Protein AF-A0A9D6WVL5-F1 (afdb_monomer)

Structure (mmCIF, N/CA/C/O backbone):
data_AF-A0A9D6WVL5-F1
#
_entry.id   AF-A0A9D6WVL5-F1
#
loop_
_atom_site.group_PDB
_atom_site.id
_atom_site.type_symbol
_atom_site.label_atom_id
_atom_site.label_alt_id
_atom_site.label_comp_id
_atom_site.label_asym_id
_atom_site.label_entity_id
_atom_site.label_seq_id
_atom_site.pdbx_PDB_ins_code
_atom_site.Cartn_x
_atom_site.Cartn_y
_atom_site.Cartn_z
_atom_site.occupancy
_atom_site.B_iso_or_equiv
_atom_site.auth_seq_id
_atom_site.auth_comp_id
_atom_site.auth_asym_id
_atom_site.auth_atom_id
_atom_site.pdbx_PDB_model_num
ATOM 1 N N . CYS A 1 1 ? 9.232 -11.929 4.515 1.00 79.62 1 CYS A N 1
ATOM 2 C CA . CYS A 1 1 ? 8.360 -10.997 5.280 1.00 79.62 1 CYS A CA 1
ATOM 3 C C . CYS A 1 1 ? 7.087 -10.633 4.525 1.00 79.62 1 CYS A C 1
ATOM 5 O O . CYS A 1 1 ? 6.047 -10.486 5.150 1.00 79.62 1 CYS A O 1
ATOM 7 N N . GLN A 1 2 ? 7.179 -10.491 3.204 1.00 90.62 2 GLN A N 1
ATOM 8 C CA . GLN A 1 2 ? 6.095 -10.217 2.264 1.00 90.62 2 GLN A CA 1
ATOM 9 C C . GLN A 1 2 ? 4.899 -11.161 2.469 1.00 90.62 2 GLN A C 1
ATOM 11 O O . GLN A 1 2 ? 3.770 -10.700 2.552 1.00 90.62 2 GLN A O 1
ATOM 16 N N . GLU A 1 3 ? 5.161 -12.456 2.674 1.00 91.25 3 GLU A N 1
ATOM 17 C CA . GLU A 1 3 ? 4.140 -13.494 2.895 1.00 91.25 3 GLU A CA 1
ATOM 18 C C . GLU A 1 3 ? 3.212 -13.258 4.105 1.00 91.25 3 GLU A C 1
ATOM 20 O O . GLU A 1 3 ? 2.115 -13.811 4.141 1.00 91.25 3 GLU A O 1
ATOM 25 N N . TYR A 1 4 ? 3.632 -12.437 5.081 1.00 94.88 4 TYR A N 1
ATOM 26 C CA . TYR A 1 4 ? 2.869 -12.152 6.307 1.00 94.88 4 TYR A CA 1
ATOM 27 C C . TYR A 1 4 ? 2.003 -10.888 6.221 1.00 94.88 4 TYR A C 1
ATOM 29 O O . TYR A 1 4 ? 1.335 -10.511 7.189 1.00 94.88 4 TYR A O 1
ATOM 37 N N . VAL A 1 5 ? 2.036 -10.187 5.087 1.00 96.81 5 VAL A N 1
ATOM 38 C CA . VAL A 1 5 ? 1.253 -8.965 4.878 1.00 96.81 5 VAL A CA 1
ATOM 39 C C . VAL A 1 5 ? -0.253 -9.193 5.046 1.00 96.81 5 VAL A C 1
ATOM 41 O O . VAL A 1 5 ? -0.859 -8.369 5.734 1.00 96.81 5 VAL A O 1
ATOM 44 N N . PRO A 1 6 ? -0.874 -10.287 4.553 1.00 97.12 6 PRO A N 1
ATOM 45 C CA . PRO A 1 6 ? -2.307 -10.511 4.747 1.00 97.12 6 PRO A CA 1
ATOM 46 C C . PRO A 1 6 ? -2.691 -10.566 6.229 1.00 97.12 6 PRO A C 1
ATOM 48 O O . PRO A 1 6 ? -3.662 -9.946 6.653 1.00 97.12 6 PRO A O 1
ATOM 51 N N . GLN A 1 7 ? -1.882 -11.248 7.043 1.00 97.31 7 GLN A N 1
ATOM 52 C CA . GLN A 1 7 ? -2.101 -11.385 8.480 1.00 97.31 7 GLN A CA 1
ATOM 53 C C . GLN A 1 7 ? -1.878 -10.055 9.202 1.00 97.31 7 GLN A C 1
ATOM 55 O O . GLN A 1 7 ? -2.602 -9.750 10.145 1.00 97.31 7 GLN A O 1
ATOM 60 N N . CYS A 1 8 ? -0.906 -9.246 8.768 1.00 97.06 8 CYS A N 1
ATOM 61 C CA . CYS A 1 8 ? -0.681 -7.924 9.349 1.00 97.06 8 CYS A CA 1
ATOM 62 C C . CYS A 1 8 ? -1.847 -6.968 9.058 1.00 97.06 8 CYS A C 1
ATOM 64 O O . CYS A 1 8 ? -2.356 -6.329 9.980 1.00 97.06 8 CYS A O 1
ATOM 66 N N . VAL A 1 9 ? -2.312 -6.920 7.805 1.00 97.94 9 VAL A N 1
ATOM 67 C CA . VAL A 1 9 ? -3.477 -6.121 7.393 1.00 97.94 9 VAL A CA 1
ATOM 68 C C . VAL A 1 9 ? -4.718 -6.539 8.183 1.00 97.94 9 VAL A C 1
ATOM 70 O O . VAL A 1 9 ? -5.418 -5.684 8.727 1.00 97.94 9 VAL A O 1
ATOM 73 N N . GLU A 1 10 ? -4.952 -7.844 8.324 1.00 97.94 10 GLU A N 1
ATOM 74 C CA . GLU A 1 10 ? -6.110 -8.349 9.061 1.00 97.94 10 GLU A CA 1
ATOM 75 C C . GLU A 1 10 ? -6.007 -8.111 10.574 1.00 97.94 10 GLU A C 1
ATOM 77 O O . GLU A 1 10 ? -6.983 -7.715 11.207 1.00 97.94 10 GLU A O 1
ATOM 82 N N . ALA A 1 11 ? -4.816 -8.239 11.164 1.00 97.31 11 ALA A N 1
ATOM 83 C CA . ALA A 1 11 ? -4.604 -7.909 12.571 1.00 97.31 11 ALA A CA 1
ATOM 84 C C . ALA A 1 11 ? -4.928 -6.435 12.867 1.00 97.31 11 ALA A C 1
ATOM 86 O O . ALA A 1 11 ? -5.604 -6.135 13.854 1.00 97.31 11 ALA A O 1
ATOM 87 N N . VAL A 1 12 ? -4.497 -5.508 12.001 1.00 97.69 12 VAL A N 1
ATOM 88 C CA . VAL A 1 12 ? -4.842 -4.083 12.134 1.00 97.69 12 VAL A CA 1
ATOM 89 C C . VAL A 1 12 ? -6.352 -3.886 11.999 1.00 97.69 12 VAL A C 1
ATOM 91 O O . VAL A 1 12 ? -6.945 -3.207 12.840 1.00 97.69 12 VAL A O 1
ATOM 94 N N . ARG A 1 13 ? -6.999 -4.520 11.012 1.00 97.38 13 ARG A N 1
ATOM 95 C CA . ARG A 1 13 ? -8.455 -4.437 10.821 1.00 97.38 13 ARG A CA 1
ATOM 96 C C . ARG A 1 13 ? -9.225 -4.876 12.064 1.00 97.38 13 ARG A C 1
ATOM 98 O O . ARG A 1 13 ? -10.074 -4.122 12.539 1.00 97.38 13 ARG A O 1
ATOM 105 N N . ILE A 1 14 ? -8.897 -6.044 12.618 1.00 97.31 14 ILE A N 1
ATOM 106 C CA . ILE A 1 14 ? -9.535 -6.584 13.827 1.00 97.31 14 ILE A CA 1
ATOM 107 C C . ILE A 1 14 ? -9.388 -5.598 14.989 1.00 97.31 14 ILE A C 1
ATOM 109 O O . ILE A 1 14 ? -10.371 -5.276 15.659 1.00 97.31 14 ILE A O 1
ATOM 113 N N . LEU A 1 15 ? -8.187 -5.049 15.203 1.00 96.81 15 LEU A N 1
ATOM 114 C CA . LEU A 1 15 ? -7.959 -4.051 16.250 1.00 96.81 15 LEU A CA 1
ATOM 115 C C . LEU A 1 15 ? -8.824 -2.800 16.043 1.00 96.81 15 LEU A C 1
ATOM 117 O O . LEU A 1 15 ? -9.387 -2.290 17.011 1.00 96.81 15 LEU A O 1
ATOM 121 N N . LYS A 1 16 ? -8.993 -2.331 14.802 1.00 94.88 16 LYS A N 1
ATOM 122 C CA . LYS A 1 16 ? -9.827 -1.157 14.488 1.00 94.88 16 LYS A CA 1
ATOM 123 C C . LYS A 1 16 ? -11.324 -1.414 14.580 1.00 94.88 16 LYS A C 1
ATOM 125 O O . LYS A 1 16 ? -12.069 -0.492 14.902 1.00 94.88 16 LYS A O 1
ATOM 130 N N . GLN A 1 17 ? -11.761 -2.645 14.349 1.00 94.94 17 GLN A N 1
ATOM 131 C CA . GLN A 1 17 ? -13.160 -3.051 14.485 1.00 94.94 17 GLN A CA 1
ATOM 132 C C . GLN A 1 17 ? -13.533 -3.452 15.919 1.00 94.94 17 GLN A C 1
ATOM 134 O O . GLN A 1 17 ? -14.714 -3.481 16.248 1.00 94.94 17 GLN A O 1
ATOM 139 N N . SER A 1 18 ? -12.550 -3.697 16.793 1.00 95.06 18 SER A N 1
ATOM 140 C CA . SER A 1 18 ? -12.776 -4.110 18.187 1.00 95.06 18 SER A CA 1
ATOM 141 C C . SER A 1 18 ? -13.521 -3.081 19.054 1.00 95.06 18 SER A C 1
ATOM 143 O O . SER A 1 18 ? -13.991 -3.421 20.136 1.00 95.06 18 SER A O 1
ATOM 145 N N . GLY A 1 19 ? -13.591 -1.814 18.624 1.00 91.06 19 GLY A N 1
ATOM 146 C CA . GLY A 1 19 ? -14.138 -0.706 19.416 1.00 91.06 19 GLY A CA 1
ATOM 147 C C . GLY A 1 19 ? -13.221 -0.226 20.548 1.00 91.06 19 GLY A C 1
ATOM 148 O O . GLY A 1 19 ? -13.562 0.725 21.250 1.00 91.06 19 GLY A O 1
ATOM 149 N N . LEU A 1 20 ? -12.047 -0.843 20.724 1.00 93.69 20 LEU A N 1
ATOM 150 C CA . LEU A 1 20 ? -11.062 -0.414 21.709 1.00 93.69 20 LEU A CA 1
ATOM 151 C C . LEU A 1 20 ? -10.364 0.879 21.251 1.00 93.69 20 LEU A C 1
ATOM 153 O O . LEU A 1 20 ? -10.064 1.029 20.063 1.00 93.69 20 LEU A O 1
ATOM 157 N N . PRO A 1 21 ? -10.017 1.798 22.171 1.00 93.69 21 PRO A N 1
ATOM 158 C CA . PRO A 1 21 ? -9.309 3.037 21.847 1.00 93.69 21 PRO A CA 1
ATOM 159 C C . PRO A 1 21 ? -7.804 2.794 21.613 1.00 93.69 21 PRO A C 1
ATOM 161 O O . PRO A 1 21 ? -6.954 3.477 22.183 1.00 93.69 21 PRO A O 1
ATOM 164 N N . VAL A 1 22 ? -7.455 1.799 20.793 1.00 94.75 22 VAL A N 1
ATOM 165 C CA . VAL A 1 22 ? -6.069 1.407 20.514 1.00 94.75 22 VAL A CA 1
ATOM 166 C C . VAL A 1 22 ? -5.522 2.096 19.269 1.00 94.75 22 VAL A C 1
ATOM 168 O O . VAL A 1 22 ? -6.165 2.180 18.214 1.00 94.75 22 VAL A O 1
ATOM 171 N N . LYS A 1 23 ? -4.283 2.572 19.394 1.00 96.81 23 LYS A N 1
ATOM 172 C CA . LYS A 1 23 ? -3.486 3.088 18.283 1.00 96.81 23 LYS A CA 1
ATOM 173 C C . LYS A 1 23 ? -2.571 1.992 17.746 1.00 96.81 23 LYS A C 1
ATOM 175 O O . LYS A 1 23 ? -2.028 1.205 18.514 1.00 96.81 23 LYS A O 1
ATOM 180 N N . THR A 1 24 ? -2.419 1.940 16.431 1.00 97.31 24 THR A N 1
ATOM 181 C CA . THR A 1 24 ? -1.631 0.931 15.715 1.00 97.31 24 THR A CA 1
ATOM 182 C C . THR A 1 24 ? -0.573 1.621 14.870 1.00 97.31 24 THR A C 1
ATOM 184 O O . THR A 1 24 ? -0.889 2.582 14.165 1.00 97.31 24 THR A O 1
ATOM 187 N N . ASN A 1 25 ? 0.656 1.107 14.907 1.00 96.75 25 ASN A N 1
ATOM 188 C CA . ASN A 1 25 ? 1.740 1.551 14.039 1.00 96.75 25 ASN A CA 1
ATOM 189 C C . ASN A 1 25 ? 2.375 0.368 13.294 1.00 96.75 25 ASN A C 1
ATOM 191 O O . ASN A 1 25 ? 2.230 -0.781 13.712 1.00 96.75 25 ASN A O 1
ATOM 195 N N . ALA A 1 26 ? 3.056 0.655 12.185 1.00 95.88 26 ALA A N 1
ATOM 196 C CA . ALA A 1 26 ? 3.836 -0.332 11.440 1.00 95.88 26 ALA A CA 1
ATOM 197 C C . ALA A 1 26 ? 5.058 0.313 10.768 1.00 95.88 26 ALA A C 1
ATOM 199 O O . ALA A 1 26 ? 5.029 1.485 10.401 1.00 95.88 26 ALA A O 1
ATOM 200 N N . GLY A 1 27 ? 6.133 -0.454 10.581 1.00 96.31 27 GLY A N 1
ATOM 201 C CA . GLY A 1 27 ? 7.264 -0.049 9.742 1.00 96.31 27 GLY A CA 1
ATOM 202 C C . GLY A 1 27 ? 7.121 -0.615 8.333 1.00 96.31 27 GLY A C 1
ATOM 203 O O . GLY A 1 27 ? 6.931 -1.822 8.185 1.00 96.31 27 GLY A O 1
ATOM 204 N N . LEU A 1 28 ? 7.238 0.228 7.302 1.00 95.75 28 LEU A N 1
ATOM 205 C CA . LEU A 1 28 ? 7.097 -0.232 5.914 1.00 95.75 28 LEU A CA 1
ATOM 206 C C . LEU A 1 28 ? 8.291 -1.085 5.471 1.00 95.75 28 LEU A C 1
ATOM 208 O O . LEU A 1 28 ? 8.114 -2.147 4.891 1.00 95.75 28 LEU A O 1
ATOM 212 N N . SER A 1 29 ? 9.513 -0.673 5.808 1.00 94.00 29 SER A N 1
ATOM 213 C CA . SER A 1 29 ? 10.753 -1.270 5.289 1.00 94.00 29 SER A CA 1
ATOM 214 C C . SER A 1 29 ? 10.982 -2.738 5.669 1.00 94.00 29 SER A C 1
ATOM 216 O O . SER A 1 29 ? 11.791 -3.408 5.022 1.00 94.00 29 SER A O 1
ATOM 218 N N . ASN A 1 30 ? 10.273 -3.245 6.684 1.00 92.38 30 ASN A N 1
ATOM 219 C CA . ASN A 1 30 ? 10.343 -4.640 7.114 1.00 92.38 30 ASN A CA 1
ATOM 220 C C . ASN A 1 30 ? 9.782 -5.588 6.048 1.00 92.38 30 ASN A C 1
ATOM 222 O O . ASN A 1 30 ? 10.294 -6.698 5.888 1.00 92.38 30 ASN A O 1
ATOM 226 N N . VAL A 1 31 ? 8.752 -5.152 5.309 1.00 94.06 31 VAL A N 1
ATOM 227 C CA . VAL A 1 31 ? 8.143 -5.960 4.245 1.00 94.06 31 VAL A CA 1
ATOM 228 C C . VAL A 1 31 ? 9.122 -6.189 3.102 1.00 94.06 31 VAL A C 1
ATOM 230 O O . VAL A 1 31 ? 9.131 -7.264 2.521 1.00 94.06 31 VAL A O 1
ATOM 233 N N . SER A 1 32 ? 9.990 -5.211 2.836 1.00 94.50 32 SER A N 1
ATOM 234 C CA . SER A 1 32 ? 10.986 -5.231 1.769 1.00 94.50 32 SER A CA 1
ATOM 235 C C . SER A 1 32 ? 12.389 -5.591 2.280 1.00 94.50 32 SER A C 1
ATOM 237 O O . SER A 1 32 ? 13.387 -5.152 1.703 1.00 94.50 32 SER A O 1
ATOM 239 N N . ASN A 1 33 ? 12.511 -6.287 3.413 1.00 91.88 33 ASN A N 1
ATOM 240 C CA . ASN A 1 33 ? 13.822 -6.725 3.881 1.00 91.88 33 ASN A CA 1
ATOM 241 C C . ASN A 1 33 ? 14.396 -7.779 2.918 1.00 91.88 33 ASN A C 1
ATOM 243 O O . ASN A 1 33 ? 13.639 -8.584 2.381 1.00 91.88 33 ASN A O 1
ATOM 247 N N . GLN A 1 34 ? 15.718 -7.770 2.711 1.00 91.06 34 GLN A N 1
ATOM 248 C CA . GLN A 1 34 ? 16.432 -8.645 1.757 1.00 91.06 34 GLN A CA 1
ATOM 249 C C . GLN A 1 34 ? 16.015 -8.497 0.279 1.00 91.06 34 GLN A C 1
ATOM 251 O O . GLN A 1 34 ? 16.423 -9.296 -0.554 1.00 91.06 34 GLN A O 1
ATOM 256 N N . VAL A 1 35 ? 15.248 -7.459 -0.055 1.00 93.88 35 VAL A N 1
ATOM 257 C CA . VAL A 1 35 ? 14.905 -7.090 -1.434 1.00 93.88 35 VAL A CA 1
ATOM 258 C C . VAL A 1 35 ? 15.962 -6.109 -1.969 1.00 93.88 35 VAL A C 1
ATOM 260 O O . VAL A 1 35 ? 16.335 -5.192 -1.222 1.00 93.88 35 VAL A O 1
ATOM 263 N N . PRO A 1 36 ? 16.427 -6.243 -3.229 1.00 94.06 36 PRO A N 1
ATOM 264 C CA . PRO A 1 36 ? 17.296 -5.265 -3.884 1.00 94.06 36 PRO A CA 1
ATOM 265 C C . PRO A 1 36 ? 16.736 -3.845 -3.787 1.00 94.06 36 PRO A C 1
ATOM 267 O O . PRO A 1 36 ? 15.527 -3.634 -3.898 1.00 94.06 36 PRO A O 1
ATOM 270 N N . ASN A 1 37 ? 17.605 -2.862 -3.549 1.00 93.44 37 ASN A N 1
ATOM 271 C CA . ASN A 1 37 ? 17.198 -1.507 -3.163 1.00 93.44 37 ASN A CA 1
ATOM 272 C C . ASN A 1 37 ? 16.239 -0.845 -4.158 1.00 93.44 37 ASN A C 1
ATOM 274 O O . ASN A 1 37 ? 15.356 -0.103 -3.744 1.00 93.44 37 ASN A O 1
ATOM 278 N N . GLU A 1 38 ? 16.383 -1.147 -5.441 1.00 93.69 38 GLU A N 1
ATOM 279 C CA . GLU A 1 38 ? 15.559 -0.662 -6.541 1.00 93.69 38 GLU A CA 1
ATOM 280 C C . GLU A 1 38 ? 14.121 -1.212 -6.528 1.00 93.69 38 GLU A C 1
ATOM 282 O O . GLU A 1 38 ? 13.205 -0.535 -6.987 1.00 93.69 38 GLU A O 1
ATOM 287 N N . LEU A 1 39 ? 13.890 -2.395 -5.945 1.00 94.38 39 LEU A N 1
ATOM 288 C CA . LEU A 1 39 ? 12.572 -3.042 -5.877 1.00 94.38 39 LEU A CA 1
ATOM 289 C C . LEU A 1 39 ? 11.822 -2.742 -4.570 1.00 94.38 39 LEU A C 1
ATOM 291 O O . LEU A 1 39 ? 10.597 -2.881 -4.502 1.00 94.38 39 LEU A O 1
ATOM 295 N N . ARG A 1 40 ? 12.539 -2.314 -3.523 1.00 96.50 40 ARG A N 1
ATOM 296 C CA . ARG A 1 40 ? 11.962 -2.011 -2.200 1.00 96.50 40 ARG A CA 1
ATOM 297 C C . ARG A 1 40 ? 10.852 -0.956 -2.234 1.00 96.50 40 ARG A C 1
ATOM 299 O O . ARG A 1 40 ? 9.841 -1.176 -1.563 1.00 96.50 40 ARG A O 1
ATOM 306 N N . PRO A 1 41 ? 10.993 0.176 -2.956 1.00 97.62 41 PRO A N 1
ATOM 307 C CA . PRO A 1 41 ? 10.031 1.263 -2.843 1.00 97.62 41 PRO A CA 1
ATOM 308 C C . PRO A 1 41 ? 8.632 0.852 -3.300 1.00 97.62 41 PRO A C 1
ATOM 310 O O . PRO A 1 41 ? 7.664 1.136 -2.603 1.00 97.62 41 PRO A O 1
ATOM 313 N N . LEU A 1 42 ? 8.506 0.111 -4.405 1.00 98.06 42 LEU A N 1
ATOM 314 C CA . LEU A 1 42 ? 7.198 -0.305 -4.918 1.00 98.06 42 LEU A CA 1
ATOM 315 C C . LEU A 1 42 ? 6.442 -1.215 -3.934 1.00 98.06 42 LEU A C 1
ATOM 317 O O . LEU A 1 42 ? 5.249 -1.004 -3.704 1.00 98.06 42 LEU A O 1
ATOM 321 N N . LEU A 1 43 ? 7.139 -2.161 -3.290 1.00 97.81 43 LEU A N 1
ATOM 322 C CA . LEU A 1 43 ? 6.575 -2.996 -2.218 1.00 97.81 43 LEU A CA 1
ATOM 323 C C . LEU A 1 43 ? 6.071 -2.142 -1.051 1.00 97.81 43 LEU A C 1
ATOM 325 O O . LEU A 1 43 ? 4.931 -2.298 -0.619 1.00 97.81 43 LEU A O 1
ATOM 329 N N . ASN A 1 44 ? 6.896 -1.208 -0.573 1.00 98.31 44 ASN A N 1
ATOM 330 C CA . ASN A 1 44 ? 6.563 -0.356 0.570 1.00 98.31 44 ASN A CA 1
ATOM 331 C C . ASN A 1 44 ? 5.358 0.551 0.282 1.00 98.31 44 ASN A C 1
ATOM 333 O O . ASN A 1 44 ? 4.475 0.690 1.126 1.00 98.31 44 ASN A O 1
ATOM 337 N N . ARG A 1 45 ? 5.306 1.150 -0.913 1.00 98.62 45 ARG A N 1
ATOM 338 C CA . ARG A 1 45 ? 4.237 2.066 -1.342 1.00 98.62 45 ARG A CA 1
ATOM 339 C C . ARG A 1 45 ? 2.907 1.350 -1.525 1.00 98.62 45 ARG A C 1
ATOM 341 O O . ARG A 1 45 ? 1.891 1.813 -1.018 1.00 98.62 45 ARG A O 1
ATOM 348 N N . THR A 1 46 ? 2.926 0.197 -2.189 1.00 98.56 46 THR A N 1
ATOM 349 C CA . THR A 1 46 ? 1.727 -0.631 -2.384 1.00 98.56 46 THR A CA 1
ATOM 350 C C . THR A 1 46 ? 1.197 -1.129 -1.039 1.00 98.56 46 THR A C 1
ATOM 352 O O . THR A 1 46 ? 0.002 -1.037 -0.762 1.00 98.56 46 THR A O 1
ATOM 355 N N . TYR A 1 47 ? 2.095 -1.564 -0.149 1.00 98.56 47 TYR A N 1
ATOM 356 C CA . TYR A 1 47 ? 1.723 -1.984 1.198 1.00 98.56 47 TYR A CA 1
ATOM 357 C C . TYR A 1 47 ? 1.144 -0.838 2.044 1.00 98.56 47 TYR A C 1
ATOM 359 O O . TYR A 1 47 ? 0.174 -1.047 2.772 1.00 98.56 47 TYR A O 1
ATOM 367 N N . MET A 1 48 ? 1.670 0.387 1.912 1.00 98.69 48 MET A N 1
ATOM 368 C CA . MET A 1 48 ? 1.112 1.563 2.588 1.00 98.69 48 MET A CA 1
ATOM 369 C C . MET A 1 48 ? -0.364 1.774 2.233 1.00 98.69 48 MET A C 1
ATOM 371 O O . MET A 1 48 ? -1.171 2.008 3.129 1.00 98.69 48 MET A O 1
ATOM 375 N N . VAL A 1 49 ? -0.746 1.626 0.960 1.00 98.81 49 VAL A N 1
ATOM 376 C CA . VAL A 1 49 ? -2.150 1.768 0.532 1.00 98.81 49 VAL A CA 1
ATOM 377 C C . VAL A 1 49 ? -3.051 0.721 1.199 1.00 98.81 49 VAL A C 1
ATOM 379 O O . VAL A 1 49 ? -4.124 1.064 1.698 1.00 98.81 49 VAL A O 1
ATOM 382 N N . MET A 1 50 ? -2.594 -0.533 1.303 1.00 98.75 50 MET A N 1
ATOM 383 C CA . MET A 1 50 ? -3.328 -1.591 2.014 1.00 98.75 50 MET A CA 1
ATOM 384 C C . MET A 1 50 ? -3.489 -1.276 3.512 1.00 98.75 50 MET A C 1
ATOM 386 O O . MET A 1 50 ? -4.557 -1.488 4.085 1.00 98.75 50 MET A O 1
ATOM 390 N N . LEU A 1 51 ? -2.452 -0.725 4.152 1.00 98.56 51 LEU A N 1
ATOM 391 C CA . LEU A 1 51 ? -2.486 -0.316 5.562 1.00 98.56 51 LEU A CA 1
ATOM 392 C C . LEU A 1 51 ? -3.409 0.888 5.810 1.00 98.56 51 LEU A C 1
ATOM 394 O O . LEU A 1 51 ? -4.109 0.932 6.826 1.00 98.56 51 LEU A O 1
ATOM 398 N N . MET A 1 52 ? -3.450 1.847 4.881 1.00 98.62 52 MET A N 1
ATOM 399 C CA . MET A 1 52 ? -4.394 2.967 4.925 1.00 98.62 52 MET A CA 1
ATOM 400 C C . MET A 1 52 ? -5.844 2.473 4.867 1.00 98.62 52 MET A C 1
ATOM 402 O O . MET A 1 52 ? -6.690 2.973 5.611 1.00 98.62 52 MET A O 1
ATOM 406 N N . ALA A 1 53 ? -6.130 1.469 4.032 1.00 98.56 53 ALA A N 1
ATOM 407 C CA . ALA A 1 53 ? -7.467 0.892 3.880 1.00 98.56 53 ALA A CA 1
ATOM 408 C C . ALA A 1 53 ? -8.005 0.267 5.177 1.00 98.56 53 ALA A C 1
ATOM 410 O O . ALA A 1 53 ? -9.199 0.350 5.466 1.00 98.56 53 ALA A O 1
ATOM 411 N N . VAL A 1 54 ? -7.116 -0.285 6.007 1.00 98.25 54 VAL A N 1
ATOM 412 C CA . VAL A 1 54 ? -7.454 -0.824 7.336 1.00 98.25 54 VAL A CA 1
ATOM 413 C C . VAL A 1 54 ? -7.274 0.175 8.476 1.00 98.25 54 VAL A C 1
ATOM 415 O O . VAL A 1 54 ? -7.371 -0.200 9.641 1.00 98.25 54 VAL A O 1
ATOM 418 N N . ARG A 1 55 ? -7.087 1.463 8.157 1.00 97.00 55 ARG A N 1
ATOM 419 C CA . ARG A 1 55 ? -7.021 2.582 9.112 1.00 97.00 55 ARG A CA 1
ATOM 420 C C . ARG A 1 55 ? -5.865 2.488 10.113 1.00 97.00 55 ARG A C 1
ATOM 422 O O . ARG A 1 55 ? -6.042 2.797 11.295 1.00 97.00 55 ARG A O 1
ATOM 429 N N . LEU A 1 56 ? -4.679 2.082 9.656 1.00 97.88 56 LEU A N 1
ATOM 430 C CA . LEU A 1 56 ? -3.448 2.241 10.437 1.00 97.88 56 LEU A CA 1
ATOM 431 C C . LEU A 1 56 ? -3.258 3.724 10.831 1.00 97.88 56 LEU A C 1
ATOM 433 O O . LEU A 1 56 ? -3.429 4.599 9.988 1.00 97.88 56 LEU A O 1
ATOM 437 N N . ASP A 1 57 ? -2.897 4.029 12.087 1.00 97.69 57 ASP A N 1
ATOM 438 C CA . ASP A 1 57 ? -2.758 5.431 12.529 1.00 97.69 57 ASP A CA 1
ATOM 439 C C . ASP A 1 57 ? -1.412 6.059 12.150 1.00 97.69 57 ASP A C 1
ATOM 441 O O . ASP A 1 57 ? -1.325 7.274 12.001 1.00 97.69 57 ASP A O 1
ATOM 445 N N . MET A 1 58 ? -0.342 5.261 12.085 1.00 97.12 58 MET A N 1
ATOM 446 C CA . MET A 1 58 ? 1.015 5.765 11.874 1.00 97.12 58 MET A CA 1
ATOM 447 C C . MET A 1 58 ? 1.893 4.728 11.178 1.00 97.12 58 MET A C 1
ATOM 449 O O . MET A 1 58 ? 1.930 3.566 11.582 1.00 97.12 58 MET A O 1
ATOM 453 N N . ALA A 1 59 ? 2.666 5.165 10.187 1.00 97.50 59 ALA A N 1
ATOM 454 C CA . ALA A 1 59 ? 3.683 4.347 9.538 1.00 97.50 59 ALA A CA 1
ATOM 455 C C . ALA A 1 59 ? 5.082 4.951 9.735 1.00 97.50 59 ALA A C 1
ATOM 457 O O . ALA A 1 59 ? 5.273 6.153 9.563 1.00 97.50 59 ALA A O 1
ATOM 458 N N . ILE A 1 60 ? 6.068 4.114 10.068 1.00 97.94 60 ILE A N 1
ATOM 459 C CA . ILE A 1 60 ? 7.491 4.468 9.993 1.00 97.94 60 ILE A CA 1
ATOM 460 C C . ILE A 1 60 ? 7.941 4.181 8.560 1.00 97.94 60 ILE A C 1
ATOM 462 O O . ILE A 1 60 ? 7.981 3.025 8.127 1.00 97.94 60 ILE A O 1
ATOM 466 N N . ALA A 1 61 ? 8.246 5.242 7.820 1.00 96.56 61 ALA A N 1
ATOM 467 C CA . ALA A 1 61 ? 8.538 5.202 6.394 1.00 96.56 61 ALA A CA 1
ATOM 468 C C . ALA A 1 61 ? 9.695 6.142 6.030 1.00 96.56 61 ALA A C 1
ATOM 470 O O . ALA A 1 61 ? 10.075 7.000 6.827 1.00 96.56 61 ALA A O 1
AT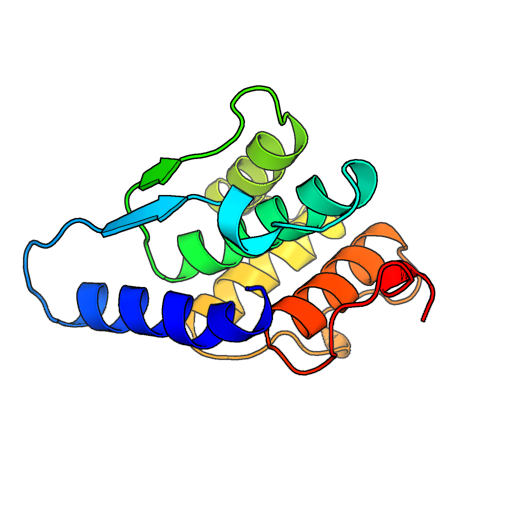OM 471 N N . ASP A 1 62 ? 10.242 5.983 4.824 1.00 95.94 62 ASP A N 1
ATOM 472 C CA . ASP A 1 62 ? 11.256 6.889 4.283 1.00 95.94 62 ASP A CA 1
ATOM 473 C C . ASP A 1 62 ? 10.617 8.243 3.909 1.00 95.94 62 ASP A C 1
ATOM 475 O O . ASP A 1 62 ? 9.802 8.298 2.981 1.00 95.94 62 ASP A O 1
ATOM 479 N N . PRO A 1 63 ? 10.966 9.352 4.591 1.00 94.56 63 PRO A N 1
ATOM 480 C CA . PRO A 1 63 ? 10.385 10.660 4.303 1.00 94.56 63 PRO A CA 1
ATOM 481 C C . PRO A 1 63 ? 10.855 11.253 2.965 1.00 94.56 63 PRO A C 1
ATOM 483 O O . PRO A 1 63 ? 10.246 12.214 2.484 1.00 94.56 63 PRO A O 1
ATOM 486 N N . LEU A 1 64 ? 11.924 10.726 2.361 1.00 97.00 64 LEU A N 1
ATOM 487 C CA . LEU A 1 64 ? 12.452 11.179 1.072 1.00 97.00 64 LEU A CA 1
ATOM 488 C C . LEU A 1 64 ? 11.812 10.449 -0.115 1.00 97.00 64 LEU A C 1
ATOM 490 O O . LEU A 1 64 ? 12.003 10.860 -1.258 1.00 97.00 64 LEU A O 1
ATOM 494 N N . ASP A 1 65 ? 10.979 9.437 0.133 1.00 97.81 65 ASP A N 1
ATOM 495 C CA . ASP A 1 65 ? 10.217 8.779 -0.920 1.00 97.81 65 ASP A CA 1
ATOM 496 C C . ASP A 1 65 ? 9.048 9.670 -1.386 1.00 97.81 65 ASP A C 1
ATOM 498 O O . ASP A 1 65 ? 7.948 9.691 -0.827 1.00 97.81 65 ASP A O 1
ATOM 502 N N . HIS A 1 66 ? 9.299 10.467 -2.425 1.00 98.25 66 HIS A N 1
ATOM 503 C CA . HIS A 1 66 ? 8.303 11.359 -3.023 1.00 98.25 66 HIS A CA 1
ATOM 504 C C . HIS A 1 66 ? 7.140 10.612 -3.679 1.00 98.25 66 HIS A C 1
ATOM 506 O O . HIS A 1 66 ? 6.015 11.103 -3.636 1.00 98.25 66 HIS A O 1
ATOM 512 N N . GLN A 1 67 ? 7.380 9.422 -4.232 1.00 98.31 67 GLN A N 1
ATOM 513 C CA . GLN A 1 67 ? 6.309 8.630 -4.833 1.00 98.31 67 GLN A CA 1
ATOM 514 C C . GLN A 1 67 ? 5.438 7.957 -3.766 1.00 98.31 67 GLN A C 1
ATOM 516 O O . GLN A 1 67 ? 4.238 7.826 -3.974 1.00 98.31 67 GLN A O 1
ATOM 521 N N . LEU A 1 68 ? 5.989 7.606 -2.597 1.00 98.50 68 LEU A N 1
ATOM 522 C CA . LEU A 1 68 ? 5.173 7.197 -1.446 1.00 98.50 68 LEU A CA 1
ATOM 523 C C . LEU A 1 68 ? 4.202 8.299 -1.022 1.00 98.50 68 LEU A C 1
ATOM 525 O O . LEU A 1 68 ? 3.014 8.038 -0.848 1.00 98.50 68 LEU A O 1
ATOM 529 N N . LYS A 1 69 ? 4.699 9.534 -0.892 1.00 98.50 69 LYS A N 1
ATOM 530 C CA . LYS A 1 69 ? 3.858 10.702 -0.593 1.00 98.50 69 LYS A CA 1
ATOM 531 C C . LYS A 1 69 ? 2.776 10.909 -1.654 1.00 98.50 69 LYS A C 1
ATOM 533 O O . LYS A 1 69 ? 1.646 11.229 -1.302 1.00 98.50 69 LYS A O 1
ATOM 538 N N . GLU A 1 70 ? 3.099 10.678 -2.923 1.00 98.69 70 GLU A N 1
ATOM 539 C CA . GLU A 1 70 ? 2.122 10.773 -4.007 1.00 98.69 70 GLU A CA 1
ATOM 540 C C . GLU A 1 70 ? 1.059 9.668 -3.947 1.00 98.69 70 GLU A C 1
ATOM 542 O O . GLU A 1 70 ? -0.122 9.970 -4.080 1.00 98.69 70 GLU A O 1
ATOM 547 N N . PHE A 1 71 ? 1.428 8.413 -3.664 1.00 98.75 71 PHE A N 1
ATOM 548 C CA . PHE A 1 71 ? 0.459 7.322 -3.469 1.00 98.75 71 PHE A CA 1
ATOM 549 C C . PHE A 1 71 ? -0.524 7.653 -2.338 1.00 98.75 71 PHE A C 1
ATOM 551 O O . PHE A 1 71 ? -1.731 7.484 -2.500 1.00 98.75 71 PHE A O 1
ATOM 558 N N . ILE A 1 72 ? -0.010 8.174 -1.217 1.00 98.69 72 ILE A N 1
ATOM 559 C CA . ILE A 1 72 ? -0.831 8.630 -0.088 1.00 98.69 72 ILE A CA 1
ATOM 560 C C . ILE A 1 72 ? -1.780 9.747 -0.543 1.00 98.69 72 ILE A C 1
ATOM 562 O O . ILE A 1 72 ? -2.987 9.629 -0.340 1.00 98.69 72 ILE A O 1
ATOM 566 N N . ARG A 1 73 ? -1.266 10.788 -1.219 1.00 98.69 73 ARG A N 1
ATOM 567 C CA . ARG A 1 73 ? -2.073 11.914 -1.719 1.00 98.69 73 ARG A CA 1
ATOM 568 C C . ARG A 1 73 ? -3.185 11.448 -2.658 1.00 98.69 73 ARG A C 1
ATOM 570 O O . ARG A 1 73 ? -4.318 11.895 -2.504 1.00 98.69 73 ARG A O 1
ATOM 577 N N . LEU A 1 74 ? -2.873 10.578 -3.621 1.00 98.81 74 LEU A N 1
ATOM 578 C CA . LEU A 1 74 ? -3.841 10.058 -4.593 1.00 98.81 74 LEU A CA 1
ATOM 579 C C . LEU A 1 74 ? -5.005 9.352 -3.888 1.00 98.81 74 LEU A C 1
ATOM 581 O O . LEU A 1 74 ? -6.167 9.607 -4.202 1.00 98.81 74 LEU A O 1
ATOM 585 N N . VAL A 1 75 ? -4.699 8.515 -2.893 1.00 98.69 75 VAL A N 1
ATOM 586 C CA . VAL A 1 75 ? -5.707 7.786 -2.115 1.00 98.69 75 VAL A CA 1
ATOM 587 C C . VAL A 1 75 ? -6.515 8.724 -1.215 1.00 98.69 75 VAL A C 1
ATOM 589 O O . VAL A 1 75 ? -7.743 8.656 -1.223 1.00 98.69 75 VAL A O 1
ATOM 592 N N . GLU A 1 76 ? -5.870 9.627 -0.471 1.00 98.38 76 GLU A N 1
ATOM 593 C CA . GLU A 1 76 ? -6.557 10.573 0.424 1.00 98.38 76 GLU A CA 1
ATOM 594 C C . GLU A 1 76 ? -7.467 11.542 -0.338 1.00 98.38 76 GLU A C 1
ATOM 596 O O . GLU A 1 76 ? -8.603 11.784 0.070 1.00 98.38 76 GLU A O 1
ATOM 601 N N . ALA A 1 77 ? -6.989 12.069 -1.467 1.00 98.56 77 ALA A N 1
ATOM 602 C CA . ALA A 1 77 ? -7.742 12.987 -2.313 1.00 98.56 77 ALA A CA 1
ATOM 603 C C . ALA A 1 77 ? -8.765 12.279 -3.216 1.00 98.56 77 ALA A C 1
ATOM 605 O O . ALA A 1 77 ? -9.520 12.960 -3.909 1.00 98.56 77 ALA A O 1
ATOM 606 N N . ARG A 1 78 ? -8.784 10.936 -3.230 1.00 98.44 78 ARG A N 1
ATOM 607 C CA . ARG A 1 78 ? -9.571 10.123 -4.175 1.00 98.44 78 ARG A CA 1
ATOM 608 C C . ARG A 1 78 ? -9.342 10.550 -5.631 1.00 98.44 78 ARG A C 1
ATOM 610 O O . ARG A 1 78 ? -10.261 10.573 -6.450 1.00 98.44 78 ARG A O 1
ATOM 617 N N . ASP A 1 79 ? -8.102 10.908 -5.944 1.00 98.50 79 ASP A N 1
ATOM 618 C CA . ASP A 1 79 ? -7.704 11.428 -7.244 1.00 98.50 79 ASP A CA 1
ATOM 619 C C . ASP A 1 79 ? -7.529 10.275 -8.239 1.00 98.50 79 ASP A C 1
ATOM 621 O O . ASP A 1 79 ? -6.517 9.577 -8.275 1.00 98.50 79 ASP A O 1
ATOM 625 N N . THR A 1 80 ? -8.566 10.076 -9.047 1.00 98.50 80 THR A N 1
ATOM 626 C CA . THR A 1 80 ? -8.643 9.034 -10.080 1.00 98.50 80 THR A CA 1
ATOM 627 C C . THR A 1 80 ? -8.381 9.586 -11.483 1.00 98.50 80 THR A C 1
ATOM 629 O O . THR A 1 80 ? -8.710 8.942 -12.477 1.00 98.50 80 THR A O 1
ATOM 632 N N . SER A 1 81 ? -7.786 10.784 -11.582 1.00 98.06 81 SER A N 1
ATOM 633 C CA . SER A 1 81 ? -7.504 11.443 -12.865 1.00 98.06 81 SER A CA 1
ATOM 634 C C . SER A 1 81 ? -6.417 10.746 -13.689 1.00 98.06 81 SER A C 1
ATOM 636 O O . SER A 1 81 ? -6.339 10.951 -14.900 1.00 98.06 81 SER A O 1
ATOM 638 N N . THR A 1 82 ? -5.597 9.904 -13.052 1.00 98.12 82 THR A N 1
ATOM 639 C CA . THR A 1 82 ? -4.559 9.096 -13.703 1.00 98.12 82 THR A CA 1
ATOM 640 C C . THR A 1 82 ? -4.892 7.602 -13.627 1.00 98.12 82 THR A C 1
ATOM 642 O O . THR A 1 82 ? -5.560 7.174 -12.679 1.00 98.12 82 THR A O 1
ATOM 645 N N . PRO A 1 83 ? -4.404 6.779 -14.575 1.00 98.12 83 PRO A N 1
ATOM 646 C CA . PRO A 1 83 ? -4.630 5.333 -14.539 1.00 98.12 83 PRO A CA 1
ATOM 647 C C . PRO A 1 83 ? -4.101 4.671 -13.252 1.00 98.12 83 PRO A C 1
ATOM 649 O O . PRO A 1 83 ? -4.820 3.911 -12.604 1.00 98.12 83 PRO A O 1
ATOM 652 N N . VAL A 1 84 ? -2.897 5.048 -12.804 1.00 98.38 84 VAL A N 1
ATOM 653 C CA . VAL A 1 84 ? -2.331 4.597 -11.520 1.00 98.38 84 VAL A CA 1
ATOM 654 C C . VAL A 1 84 ? -3.178 5.067 -10.335 1.00 98.38 84 VAL A C 1
ATOM 656 O O . VAL A 1 84 ? -3.499 4.258 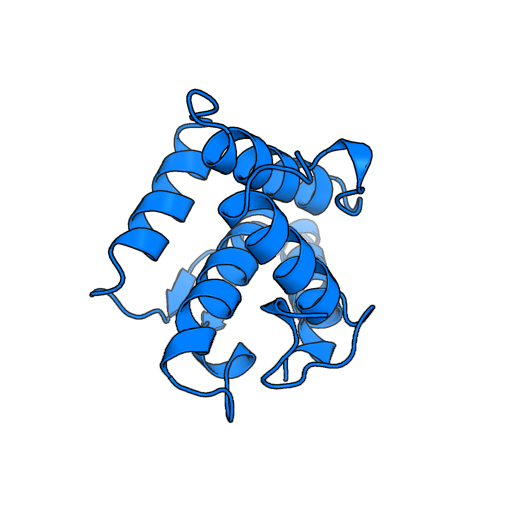-9.469 1.00 98.38 84 VAL A O 1
ATOM 659 N N . GLY A 1 85 ? -3.589 6.340 -10.292 1.00 98.69 85 GLY A N 1
ATOM 660 C CA . GLY A 1 85 ? -4.444 6.864 -9.219 1.00 98.69 85 GLY A CA 1
ATOM 661 C C . GLY A 1 85 ? -5.760 6.095 -9.096 1.00 98.69 85 GLY A C 1
ATOM 662 O O . GLY A 1 85 ? -6.158 5.721 -7.993 1.00 98.69 85 GLY A O 1
ATOM 663 N N . LYS A 1 86 ? -6.381 5.760 -10.235 1.00 98.75 86 LYS A N 1
ATOM 664 C CA . LYS A 1 86 ? -7.562 4.893 -10.287 1.00 98.75 86 LYS A CA 1
ATOM 665 C C . LYS A 1 86 ? -7.284 3.520 -9.669 1.00 98.75 86 LYS A C 1
ATOM 667 O O . LYS A 1 86 ? -8.028 3.118 -8.778 1.00 98.75 86 LYS A O 1
ATOM 672 N N . LEU A 1 87 ? -6.207 2.838 -10.070 1.00 98.88 87 LEU A N 1
ATOM 673 C CA . LEU A 1 87 ? -5.855 1.526 -9.515 1.00 98.88 87 LEU A CA 1
ATOM 674 C C . LEU A 1 87 ? -5.560 1.583 -8.006 1.00 98.88 87 LEU A C 1
ATOM 676 O O . LEU A 1 87 ? -5.987 0.701 -7.266 1.00 98.88 87 LEU A O 1
ATOM 680 N N . LEU A 1 88 ? -4.867 2.617 -7.521 1.00 98.88 88 LEU A N 1
ATOM 681 C CA . LEU A 1 88 ? -4.561 2.765 -6.092 1.00 98.88 88 LEU A CA 1
ATOM 682 C C . LEU A 1 88 ? -5.815 3.012 -5.248 1.00 98.88 88 LEU A C 1
ATOM 684 O O . LEU A 1 88 ? -5.950 2.441 -4.165 1.00 98.88 88 LEU A O 1
ATOM 688 N N . VAL A 1 89 ? -6.750 3.820 -5.751 1.00 98.88 89 VAL A N 1
ATOM 689 C CA . VAL A 1 89 ? -8.062 4.015 -5.121 1.00 98.88 89 VAL A CA 1
ATOM 690 C C . VAL A 1 89 ? -8.849 2.701 -5.107 1.00 98.88 89 VAL A C 1
ATOM 692 O O . VAL A 1 89 ? -9.386 2.335 -4.063 1.00 98.88 89 VAL A O 1
ATOM 695 N N . THR A 1 90 ? -8.836 1.936 -6.203 1.00 98.81 90 THR A N 1
ATOM 696 C CA . THR A 1 90 ? -9.456 0.603 -6.257 1.00 98.81 90 THR A CA 1
ATOM 697 C C . THR A 1 90 ? -8.817 -0.382 -5.274 1.00 98.81 90 THR A C 1
ATOM 699 O O . THR A 1 90 ? -9.539 -1.093 -4.575 1.00 98.81 90 THR A O 1
ATOM 702 N N . LEU A 1 91 ? -7.483 -0.409 -5.162 1.00 98.88 91 LEU A N 1
ATOM 703 C CA . LEU A 1 91 ? -6.768 -1.225 -4.176 1.00 98.88 91 LEU A CA 1
ATOM 704 C C . LEU A 1 91 ? -7.199 -0.870 -2.751 1.00 98.88 91 LEU A C 1
ATOM 706 O O . LEU A 1 91 ? -7.454 -1.772 -1.950 1.00 98.88 91 LEU A O 1
ATOM 710 N N . TYR A 1 92 ? -7.299 0.425 -2.440 1.00 98.88 92 TYR A N 1
ATOM 711 C CA . TYR A 1 92 ? -7.787 0.884 -1.144 1.00 98.88 92 TYR A CA 1
ATOM 712 C C . TYR A 1 92 ? -9.211 0.384 -0.882 1.00 98.88 92 TYR A C 1
ATOM 714 O O . TYR A 1 92 ? -9.454 -0.226 0.156 1.00 98.88 92 TYR A O 1
ATOM 722 N N . ASP A 1 93 ? -10.147 0.616 -1.807 1.00 98.81 93 ASP A N 1
ATOM 723 C CA . ASP A 1 93 ? -11.567 0.323 -1.586 1.00 98.81 93 ASP A CA 1
ATOM 724 C C . ASP A 1 93 ? -11.835 -1.179 -1.469 1.00 98.81 93 ASP A C 1
ATOM 726 O O . ASP A 1 93 ? -12.511 -1.605 -0.531 1.00 98.81 93 ASP A O 1
ATOM 730 N N . ARG A 1 94 ? -11.229 -1.993 -2.341 1.00 98.62 94 ARG A N 1
ATOM 731 C CA . ARG A 1 94 ? -11.318 -3.456 -2.250 1.00 98.62 94 ARG A CA 1
ATOM 732 C C . ARG A 1 94 ? -10.704 -3.963 -0.950 1.00 98.62 94 ARG A C 1
ATOM 734 O O . ARG A 1 94 ? -11.355 -4.696 -0.213 1.00 98.62 94 ARG A O 1
ATOM 741 N N . THR A 1 95 ? -9.515 -3.479 -0.576 1.00 98.50 95 THR A N 1
ATOM 742 C CA . THR A 1 95 ? -8.907 -3.852 0.712 1.00 98.50 95 THR A CA 1
ATOM 743 C C . THR A 1 95 ? -9.797 -3.436 1.886 1.00 98.50 95 THR A C 1
ATOM 745 O O . THR A 1 95 ? -9.966 -4.203 2.832 1.00 98.50 95 THR A O 1
ATOM 748 N N . ALA A 1 96 ? -10.410 -2.251 1.860 1.00 98.38 96 ALA A N 1
ATOM 749 C CA . ALA A 1 96 ? -11.321 -1.800 2.910 1.00 98.38 96 ALA A CA 1
ATOM 750 C C . ALA A 1 96 ? -12.564 -2.705 3.018 1.00 98.38 96 ALA A C 1
ATOM 752 O O . ALA A 1 96 ? -12.988 -3.001 4.137 1.00 98.38 96 ALA A O 1
ATOM 753 N N . ALA A 1 97 ? -13.070 -3.199 1.883 1.00 98.19 97 ALA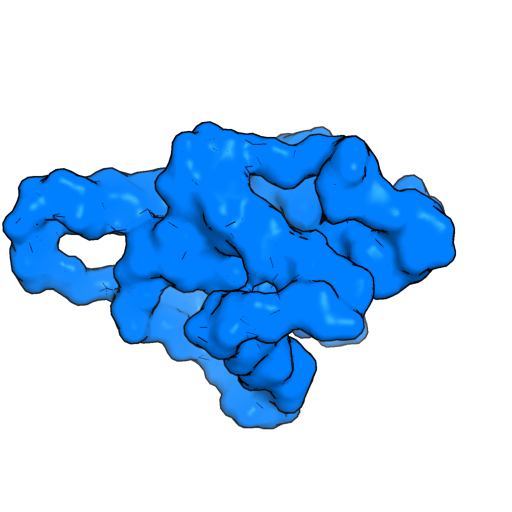 A N 1
ATOM 754 C CA . ALA A 1 97 ? -14.176 -4.152 1.774 1.00 98.19 97 ALA A CA 1
ATOM 755 C C . ALA A 1 97 ? -13.792 -5.618 2.070 1.00 98.19 97 ALA A C 1
ATOM 757 O O . ALA A 1 97 ? -14.656 -6.489 2.030 1.00 98.19 97 ALA A O 1
ATOM 758 N N . SER A 1 98 ? -12.524 -5.898 2.400 1.00 97.19 98 SER A N 1
ATOM 759 C CA . SER A 1 98 ? -11.988 -7.264 2.530 1.00 97.19 98 SER A CA 1
ATOM 760 C C . SER A 1 98 ? -12.110 -8.088 1.237 1.00 97.19 98 SER A C 1
ATOM 762 O O . SER A 1 98 ? -12.285 -9.304 1.271 1.00 97.19 98 SER A O 1
ATOM 764 N N . GLU A 1 99 ? -11.983 -7.416 0.097 1.00 97.75 99 GLU A N 1
ATOM 765 C CA . GLU A 1 99 ? -11.946 -7.979 -1.249 1.00 97.75 99 GLU A CA 1
ATOM 766 C C . GLU A 1 99 ? -10.534 -7.859 -1.843 1.00 97.75 99 GLU A C 1
ATOM 768 O O . GLU A 1 99 ? -9.728 -7.015 -1.441 1.00 97.75 99 GLU A O 1
ATOM 773 N N . GLU A 1 100 ? -10.225 -8.695 -2.833 1.00 97.12 100 GLU A N 1
ATOM 774 C CA . GLU A 1 100 ? -8.960 -8.635 -3.570 1.00 97.12 100 GLU A CA 1
ATOM 775 C C . GLU A 1 100 ? -9.131 -7.823 -4.861 1.00 97.12 100 GLU A C 1
ATOM 777 O O . GLU A 1 100 ? -10.187 -7.868 -5.499 1.00 97.12 100 GLU A O 1
ATOM 782 N N . VAL A 1 101 ? -8.081 -7.097 -5.263 1.00 97.75 101 VAL A N 1
ATOM 783 C CA . VAL A 1 101 ? -7.964 -6.569 -6.633 1.0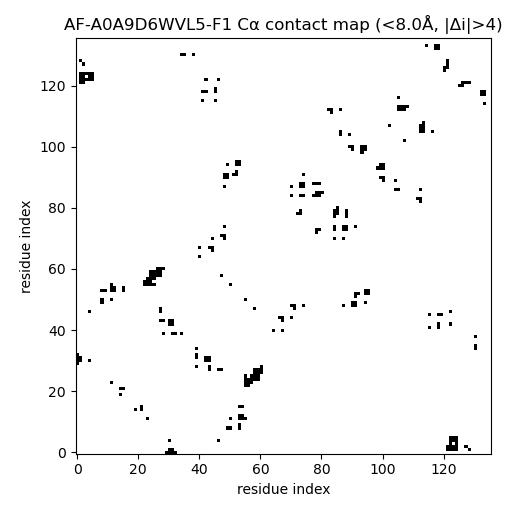0 97.75 101 VAL A CA 1
ATOM 784 C C . VAL A 1 101 ? -7.974 -7.749 -7.599 1.00 97.75 101 VAL A C 1
ATOM 786 O O . VAL A 1 101 ? -7.378 -8.792 -7.331 1.00 97.75 101 VAL A O 1
ATOM 789 N N . THR A 1 102 ? -8.648 -7.579 -8.725 1.00 97.38 102 THR A N 1
ATOM 790 C CA . THR A 1 102 ? -8.768 -8.578 -9.783 1.00 97.38 102 THR A CA 1
ATOM 791 C C . THR A 1 102 ? -8.104 -8.074 -11.066 1.00 97.38 102 THR A C 1
ATOM 793 O O . THR A 1 102 ? -7.907 -6.868 -11.221 1.00 97.38 102 THR A O 1
ATOM 796 N N . PRO A 1 103 ? -7.784 -8.961 -12.025 1.00 96.69 103 PRO A N 1
ATOM 797 C CA . PRO A 1 103 ? -7.231 -8.544 -13.314 1.00 96.69 103 PRO A CA 1
ATOM 798 C C . PRO A 1 103 ? -8.101 -7.535 -14.079 1.00 96.69 103 PRO A C 1
ATOM 800 O O . PRO A 1 103 ? -7.567 -6.762 -14.863 1.00 96.69 103 PRO A O 1
ATOM 803 N N . GLU A 1 104 ? -9.419 -7.520 -13.852 1.00 97.31 104 GLU A N 1
ATOM 804 C CA . GLU A 1 104 ? -10.359 -6.589 -14.497 1.00 97.31 104 GLU A CA 1
ATOM 805 C C . GLU A 1 104 ? -10.199 -5.139 -14.012 1.00 97.31 104 GLU A C 1
ATOM 807 O O . GLU A 1 104 ? -10.609 -4.205 -14.699 1.00 97.31 104 GLU A O 1
ATOM 812 N N . ASP A 1 105 ? -9.584 -4.939 -12.844 1.00 97.88 105 ASP A N 1
ATOM 813 C CA . ASP A 1 105 ? -9.312 -3.612 -12.287 1.00 97.88 105 ASP A CA 1
ATOM 814 C C . ASP A 1 105 ? -8.030 -2.977 -12.852 1.00 97.88 105 ASP A C 1
ATOM 816 O O . ASP A 1 105 ? -7.747 -1.812 -12.568 1.00 97.88 105 ASP A O 1
ATOM 820 N N . VAL A 1 106 ? -7.238 -3.743 -13.610 1.00 98.25 106 VAL A N 1
ATOM 821 C CA . VAL A 1 106 ? -5.875 -3.396 -14.026 1.00 98.25 106 VAL A CA 1
ATOM 822 C C . VAL A 1 106 ? -5.821 -3.287 -15.545 1.00 98.25 106 VAL A C 1
ATOM 824 O O . VAL A 1 106 ? -6.152 -4.235 -16.258 1.00 98.25 106 VAL A O 1
ATOM 827 N N . ASP A 1 107 ? -5.337 -2.160 -16.066 1.00 97.75 107 ASP A N 1
ATOM 828 C CA . ASP A 1 107 ? -4.956 -2.104 -17.479 1.00 97.75 107 ASP A CA 1
ATOM 829 C C . ASP A 1 107 ? -3.629 -2.845 -17.689 1.00 97.75 107 ASP A C 1
ATOM 831 O O . ASP A 1 107 ? -2.557 -2.345 -17.351 1.00 97.75 107 ASP A O 1
ATOM 835 N N . MET A 1 108 ? -3.698 -4.045 -18.268 1.00 96.69 108 MET A N 1
ATOM 836 C CA . MET A 1 108 ? -2.525 -4.893 -18.514 1.00 96.69 108 MET A CA 1
ATOM 837 C C . MET A 1 108 ? -1.567 -4.345 -19.588 1.00 96.69 108 MET A C 1
ATOM 839 O O . MET A 1 108 ? -0.507 -4.931 -19.810 1.00 96.69 108 MET A O 1
ATOM 843 N N . HIS A 1 109 ? -1.913 -3.238 -20.254 1.00 96.69 109 HIS A N 1
ATOM 844 C CA . HIS A 1 109 ? -1.030 -2.539 -21.192 1.00 96.69 109 HIS A CA 1
ATOM 845 C C . HIS A 1 109 ? -0.280 -1.368 -20.544 1.00 96.69 109 HIS A C 1
ATOM 847 O O . HIS A 1 109 ? 0.667 -0.853 -21.140 1.00 96.69 109 HIS A O 1
ATOM 853 N N . ASP A 1 110 ? -0.677 -0.954 -19.338 1.00 97.81 110 ASP A N 1
ATOM 854 C CA . ASP A 1 110 ? -0.006 0.086 -18.566 1.00 97.81 110 ASP A CA 1
ATOM 855 C C . ASP A 1 110 ? 1.064 -0.558 -17.659 1.00 97.81 110 ASP A C 1
ATOM 857 O O . ASP A 1 110 ? 0.727 -1.270 -16.706 1.00 97.81 110 ASP A O 1
ATOM 861 N N . PRO A 1 111 ? 2.365 -0.338 -17.927 1.00 97.62 111 PRO A N 1
ATOM 862 C CA . PRO A 1 111 ? 3.438 -1.004 -17.196 1.00 97.62 111 PRO A CA 1
ATOM 863 C C . PRO A 1 111 ? 3.468 -0.649 -15.704 1.00 97.62 111 PRO A C 1
ATOM 865 O O . PRO A 1 111 ? 3.842 -1.501 -14.895 1.00 97.62 111 PRO A O 1
ATOM 868 N N . ASP A 1 112 ? 3.048 0.560 -15.319 1.00 98.00 112 ASP A N 1
ATOM 869 C CA . ASP A 1 112 ? 3.035 0.975 -13.915 1.00 98.00 112 ASP A CA 1
ATOM 870 C C . ASP A 1 112 ? 1.912 0.257 -13.157 1.00 98.00 112 ASP A C 1
ATOM 872 O O . ASP A 1 112 ? 2.120 -0.248 -12.050 1.00 98.00 112 ASP 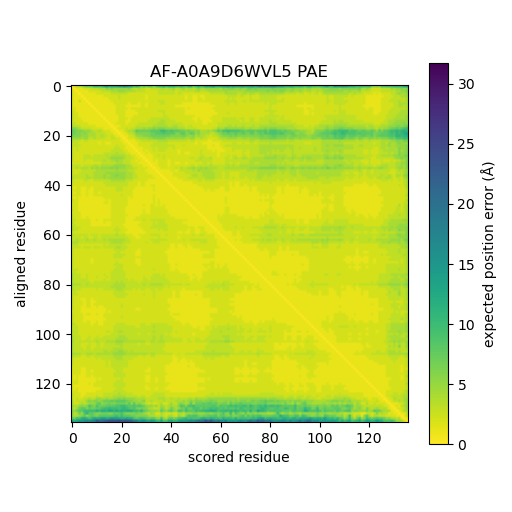A O 1
ATOM 876 N N . GLN A 1 113 ? 0.735 0.123 -13.776 1.00 98.50 113 GLN A N 1
ATOM 877 C CA . GLN A 1 113 ? -0.363 -0.664 -13.210 1.00 98.50 113 GLN A CA 1
ATOM 878 C C . GLN A 1 113 ? -0.021 -2.152 -13.120 1.00 98.50 113 GLN A C 1
ATOM 880 O O . GLN A 1 113 ? -0.282 -2.780 -12.092 1.00 98.50 113 GLN A O 1
ATOM 885 N N . VAL A 1 114 ? 0.615 -2.714 -14.151 1.00 98.25 114 VAL A N 1
ATOM 886 C CA . VAL A 1 114 ? 1.078 -4.108 -14.145 1.00 98.25 114 VAL A CA 1
ATOM 887 C C . VAL A 1 114 ? 2.097 -4.344 -13.030 1.00 98.25 114 VAL A C 1
ATOM 889 O O . VAL A 1 114 ? 2.027 -5.364 -12.342 1.00 98.25 114 VAL A O 1
ATOM 892 N N . ALA A 1 115 ? 3.023 -3.409 -12.805 1.00 98.25 115 ALA A N 1
ATOM 893 C CA . ALA A 1 115 ? 3.990 -3.516 -11.720 1.00 98.25 115 ALA A CA 1
ATOM 894 C C . ALA A 1 115 ? 3.296 -3.533 -10.348 1.00 98.25 115 ALA A C 1
ATOM 896 O O . ALA A 1 115 ? 3.554 -4.432 -9.546 1.00 98.25 115 ALA A O 1
ATOM 897 N N . ILE A 1 116 ? 2.357 -2.609 -10.108 1.00 98.50 116 ILE A N 1
ATOM 898 C CA . ILE A 1 116 ? 1.554 -2.562 -8.874 1.00 98.50 116 ILE A CA 1
ATOM 899 C C . ILE A 1 116 ? 0.755 -3.858 -8.697 1.00 98.50 116 ILE A C 1
ATOM 901 O O . ILE A 1 116 ? 0.765 -4.439 -7.613 1.00 98.50 116 ILE A O 1
ATOM 905 N N . TRP A 1 117 ? 0.117 -4.357 -9.757 1.00 98.25 117 TRP A N 1
ATOM 906 C CA . TRP A 1 117 ? -0.613 -5.625 -9.749 1.00 98.25 117 TRP A CA 1
ATOM 907 C C . TRP A 1 117 ? 0.266 -6.798 -9.310 1.00 98.25 117 TRP A C 1
ATOM 909 O O . TRP A 1 117 ? -0.086 -7.521 -8.375 1.00 98.25 117 TRP A O 1
ATOM 919 N N . LYS A 1 118 ? 1.442 -6.966 -9.925 1.00 97.69 118 LYS A N 1
ATOM 920 C CA . LYS A 1 118 ? 2.394 -8.026 -9.556 1.00 97.69 118 LYS A CA 1
ATOM 921 C C . LYS A 1 118 ? 2.868 -7.875 -8.110 1.00 97.69 118 LYS A C 1
ATOM 923 O O . LYS A 1 118 ? 2.966 -8.867 -7.387 1.00 97.69 118 LYS A O 1
ATOM 928 N N . THR A 1 119 ? 3.099 -6.644 -7.653 1.00 98.00 119 THR A N 1
ATOM 929 C CA . THR A 1 119 ? 3.428 -6.362 -6.251 1.00 98.00 119 THR A CA 1
ATOM 930 C C . THR A 1 119 ? 2.291 -6.760 -5.306 1.00 98.00 119 THR A C 1
ATOM 932 O O . THR A 1 119 ? 2.566 -7.384 -4.283 1.00 98.00 119 THR A O 1
ATOM 935 N N . ILE A 1 120 ? 1.026 -6.486 -5.645 1.00 98.06 120 ILE A N 1
ATOM 936 C CA . ILE A 1 120 ? -0.139 -6.936 -4.862 1.00 98.06 120 ILE A CA 1
ATOM 937 C C . ILE A 1 120 ? -0.142 -8.465 -4.741 1.00 98.06 120 ILE A C 1
ATOM 939 O O . ILE A 1 120 ? -0.330 -8.976 -3.642 1.00 98.06 120 ILE A O 1
ATOM 943 N N . GLN A 1 121 ? 0.134 -9.206 -5.820 1.00 97.56 121 GLN A N 1
ATOM 944 C CA . GLN A 1 121 ? 0.165 -10.677 -5.776 1.00 97.56 121 GLN A CA 1
ATOM 945 C C . GLN A 1 121 ? 1.243 -11.227 -4.832 1.00 97.56 121 GLN A C 1
ATOM 947 O O . GLN A 1 121 ? 1.007 -12.211 -4.125 1.00 97.56 121 GLN A O 1
ATOM 952 N N . VAL A 1 122 ? 2.406 -10.571 -4.778 1.00 96.75 122 VAL A N 1
ATOM 953 C CA . VAL A 1 122 ? 3.467 -10.894 -3.814 1.00 96.75 122 VAL A CA 1
ATOM 954 C C . VAL A 1 122 ? 3.027 -10.580 -2.383 1.00 96.75 122 VAL A C 1
ATOM 956 O O . VAL A 1 122 ? 3.189 -11.407 -1.488 1.00 96.75 122 VAL A O 1
ATOM 959 N N . LEU A 1 123 ? 2.445 -9.399 -2.155 1.00 97.38 123 LEU A N 1
ATOM 960 C CA . LEU A 1 123 ? 1.977 -8.971 -0.833 1.00 97.38 123 LEU A CA 1
ATOM 961 C C . LEU A 1 123 ? 0.780 -9.799 -0.338 1.00 97.38 123 LEU A C 1
ATOM 963 O O . LEU A 1 123 ? 0.616 -9.976 0.860 1.00 97.38 123 LEU A O 1
ATOM 967 N N . LEU A 1 124 ? -0.040 -10.355 -1.228 1.00 96.62 124 LEU A N 1
ATOM 968 C CA . LEU A 1 124 ? -1.124 -11.277 -0.876 1.00 96.62 124 LEU A CA 1
ATOM 969 C C . LEU A 1 124 ? -0.660 -12.734 -0.732 1.00 96.62 124 LEU A C 1
ATOM 971 O O . LEU A 1 124 ? -1.487 -13.622 -0.528 1.00 96.62 124 LEU A O 1
ATOM 975 N N . ASN A 1 125 ? 0.649 -12.985 -0.842 1.00 95.50 125 ASN A N 1
ATOM 976 C CA . ASN A 1 125 ? 1.255 -14.314 -0.820 1.00 95.50 125 ASN A CA 1
ATOM 977 C C . ASN A 1 125 ? 0.654 -15.288 -1.858 1.00 95.50 125 ASN A C 1
ATOM 979 O O . ASN A 1 125 ? 0.601 -16.497 -1.640 1.00 95.50 125 ASN A O 1
ATOM 983 N N . LYS A 1 126 ? 0.165 -14.763 -2.988 1.00 93.88 126 LYS A N 1
ATOM 984 C CA . LYS A 1 126 ? -0.320 -15.563 -4.128 1.00 93.88 126 LYS 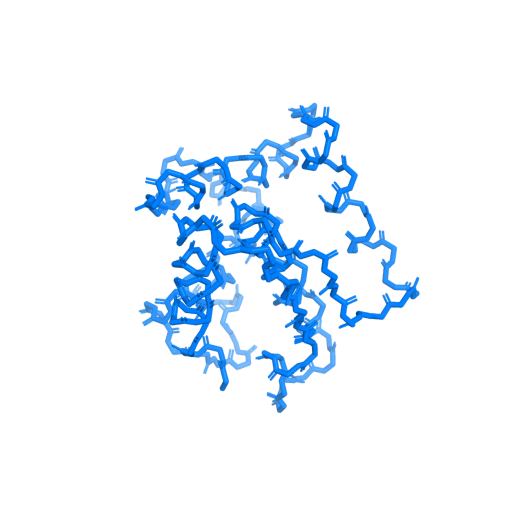A CA 1
ATOM 985 C C . LYS A 1 126 ? 0.835 -15.983 -5.030 1.00 93.88 126 LYS A C 1
ATOM 987 O O . LYS A 1 126 ? 0.781 -17.028 -5.672 1.00 93.88 126 LYS A O 1
ATOM 992 N N . VAL A 1 127 ? 1.881 -15.160 -5.059 1.00 92.19 127 VAL A N 1
ATOM 993 C CA . VAL A 1 127 ? 3.133 -15.400 -5.773 1.00 92.19 127 VAL A CA 1
ATOM 994 C C . VAL A 1 127 ? 4.283 -15.249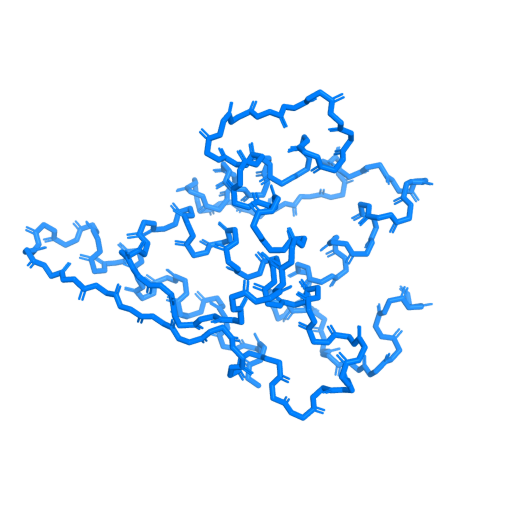 -4.786 1.00 92.19 127 VAL A C 1
ATOM 996 O O . VAL A 1 127 ? 4.351 -14.272 -4.041 1.00 92.19 127 VAL A O 1
ATOM 999 N N . ILE A 1 128 ? 5.200 -16.215 -4.787 1.00 88.69 128 ILE A N 1
ATOM 1000 C CA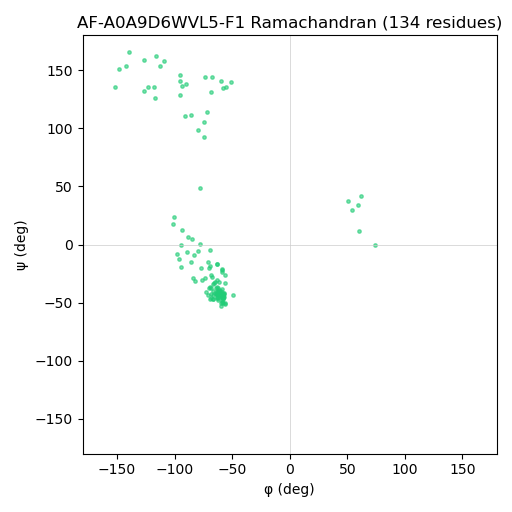 . 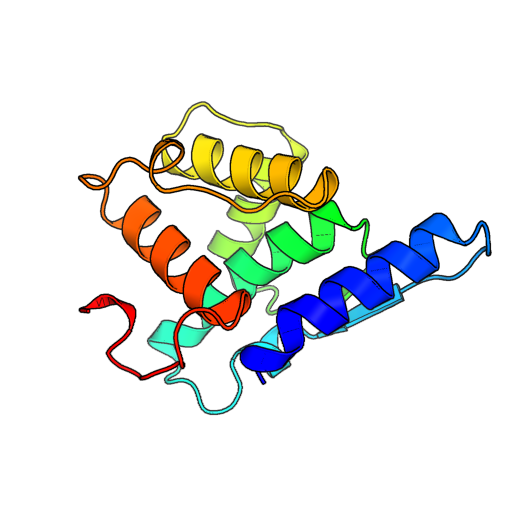ILE A 1 128 ? 6.415 -16.141 -3.975 1.00 88.69 128 ILE A CA 1
ATOM 1001 C C . ILE A 1 128 ? 7.304 -15.033 -4.542 1.00 88.69 128 ILE A C 1
ATOM 1003 O O . ILE A 1 128 ? 7.553 -14.987 -5.747 1.00 88.69 128 ILE A O 1
ATOM 1007 N N . TYR A 1 129 ? 7.795 -14.145 -3.677 1.00 89.88 129 TYR A N 1
ATOM 1008 C CA . TYR A 1 129 ? 8.740 -13.113 -4.089 1.00 89.88 129 TYR A CA 1
ATOM 1009 C C . TYR A 1 129 ? 10.003 -13.732 -4.715 1.00 89.88 129 TYR A C 1
ATOM 1011 O O . TYR A 1 129 ? 10.616 -14.636 -4.149 1.00 89.88 129 TYR A O 1
ATOM 1019 N N . ALA A 1 130 ? 10.426 -13.172 -5.844 1.00 87.94 130 ALA A N 1
ATOM 1020 C CA . ALA A 1 130 ? 11.740 -13.369 -6.443 1.00 87.94 130 ALA A CA 1
ATOM 1021 C C . ALA A 1 130 ? 12.199 -12.033 -7.041 1.00 87.94 130 ALA A C 1
ATOM 1023 O O . ALA A 1 130 ? 11.357 -11.239 -7.451 1.00 87.94 130 ALA A O 1
ATOM 1024 N N . ASP A 1 131 ? 13.504 -11.784 -7.166 1.00 86.19 131 ASP A N 1
ATOM 1025 C CA . ASP A 1 131 ? 14.012 -10.503 -7.700 1.00 86.19 131 ASP A CA 1
ATOM 1026 C C . ASP A 1 131 ? 13.519 -10.203 -9.127 1.00 86.19 131 ASP A C 1
ATOM 1028 O O . ASP A 1 131 ? 13.434 -9.053 -9.546 1.00 86.19 131 ASP A O 1
ATOM 1032 N N . ALA A 1 132 ? 13.111 -11.237 -9.864 1.00 85.56 132 ALA A N 1
ATOM 1033 C CA . ALA A 1 132 ? 12.530 -11.114 -11.192 1.00 85.56 132 ALA A CA 1
ATOM 1034 C C . ALA A 1 132 ? 11.000 -10.920 -11.204 1.00 85.56 132 ALA A C 1
ATOM 1036 O O . ALA A 1 132 ? 10.430 -10.938 -12.288 1.00 85.56 132 ALA A O 1
ATOM 1037 N N . TYR A 1 133 ? 10.314 -10.743 -10.065 1.00 87.19 133 TYR A N 1
ATOM 1038 C CA . TYR A 1 133 ? 8.841 -10.806 -9.998 1.00 87.19 133 TYR A CA 1
ATOM 1039 C C . TYR A 1 133 ? 8.113 -9.797 -10.899 1.00 87.19 133 TYR A C 1
ATOM 1041 O O . TYR A 1 133 ? 6.974 -10.041 -11.275 1.00 87.19 133 TYR A O 1
ATOM 1049 N N . LEU A 1 134 ? 8.754 -8.686 -11.278 1.00 86.81 134 LEU A N 1
ATOM 1050 C CA . LEU A 1 134 ? 8.192 -7.720 -12.230 1.00 86.81 134 LEU A CA 1
ATOM 1051 C C . LEU A 1 134 ? 8.281 -8.182 -13.694 1.00 86.81 134 LEU A C 1
ATOM 1053 O O . LEU A 1 134 ? 7.512 -7.710 -14.530 1.00 86.81 134 LEU A O 1
ATOM 1057 N N . ASN A 1 135 ? 9.164 -9.131 -14.001 1.00 78.69 135 ASN A N 1
ATOM 1058 C CA . ASN A 1 135 ? 9.429 -9.646 -15.347 1.00 78.69 135 ASN A CA 1
ATOM 1059 C C . ASN A 1 135 ? 8.686 -10.955 -15.662 1.00 78.69 135 ASN A C 1
ATOM 1061 O O . ASN A 1 135 ? 8.743 -11.408 -16.803 1.00 78.69 135 ASN A O 1
ATOM 1065 N N . VAL A 1 136 ? 8.031 -11.565 -14.667 1.00 61.22 136 VAL A N 1
ATOM 1066 C CA . VAL A 1 136 ? 7.263 -12.820 -14.805 1.00 61.22 136 VAL A CA 1
ATOM 1067 C C . VAL A 1 136 ? 5.828 -12.544 -15.212 1.00 61.22 136 VAL A C 1
ATOM 1069 O O . VAL A 1 136 ? 5.253 -11.580 -14.660 1.00 61.22 136 VAL A O 1
#

Radius of gyration: 14.13 Å; Cα contacts (8 Å, |Δi|>4): 166; chains: 1; bounding box: 32×29×43 Å

Sequence (136 aa):
CQEYVPQCVEAVRILKQSGLPVKTNAGLSNVSNQVPNELRPLLNRTYMVMLMAVRLDMAIADPLDHQLKEFIRLVEARDTSTPVGKLLVTLYDRTAASEEVTPEDVDMHDPDQVAIWKTIQVLLNKVIYADAYLNV

pLDDT: mean 96.0, std 4.63, range [61.22, 98.88]

Solvent-accessible surface area (backbone atoms only — not comparable to full-atom values): 7737 Å² total; per-residue (Å²): 97,33,67,49,39,54,60,51,46,47,52,46,32,51,52,66,69,65,74,56,98,74,85,48,72,49,62,38,65,60,49,34,59,98,47,61,78,89,61,25,57,62,49,35,41,57,49,47,44,45,36,54,35,37,63,57,73,45,71,52,69,71,88,82,45,63,66,45,54,46,56,51,50,27,47,76,68,62,38,54,89,42,75,57,30,36,40,50,38,48,44,22,52,28,43,53,71,76,43,75,82,50,75,90,70,44,56,84,85,40,67,68,43,41,44,52,52,47,44,48,36,26,37,64,50,76,36,83,84,51,100,57,52,81,80,106

Nearest PDB structures (foldseek):
  5voo-assembly4_D  TM=7.312E-01  e=5.089E-01  Thermus thermophilus HB8
  8ssc-assembly1_A  TM=7.744E-01  e=8.967E-01  Thermus thermophilus HB8
  8g3h-assembly1_A  TM=7.192E-01  e=1.663E+00  Thermus filiformis
  3afe-assembly1_C  TM=2.307E-01  e=3.790E+00  Mycobacterium tuberculosis
  8jcz-assembly1_2  TM=1.767E-01  e=8.639E+00  Homo sapiens

Secondary structure (DSSP, 8-state):
-GGGHHHHHHHHHHHHHS------EEESTTTTTTS-TTTHHHHHHHHHHHHHHTT-SEEE--TT-HHHHHHHHHHHTT--SSHHHHHHHHHHHHHHTT----GGGS-TT-HHHHHHHHHHHHHTTSS---TTTTT-

Mean predicted aligned error: 2.71 Å

Foldseek 3Di:
DLQCLVVVLVVLLCVVVVPDPDAAEEELQVNCPPAPPVLSVLLSLLSVLLNVLSPHPYYRYDPPPPVSVVLVVLCVVVPPVDLVSQLSVVCSVCSNVVHADDPVSADPVDLVSLQSVLSSCSSNVVDPDDNCSSVD